Protein AF-A0A838D3N3-F1 (afdb_monomer_lite)

Radius of gyration: 16.42 Å; chains: 1; bounding box: 46×46×41 Å

Sequence (124 aa):
MFPYLITKQRYLENGLLNGVENVTNNQTYINTHISDGLLL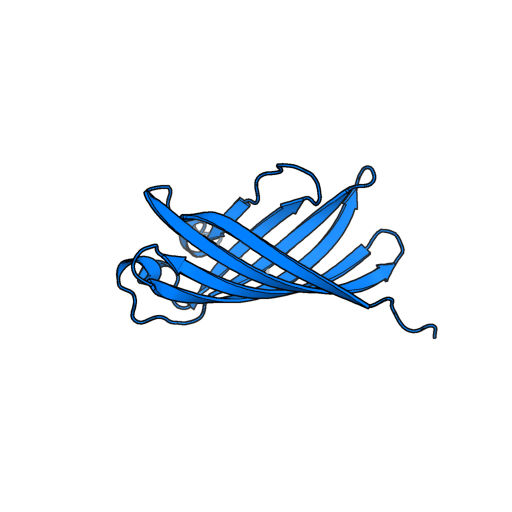GRGNGIIETMDGQNITWVSSDLGRLIDNKWVFYGVTLFNNTHSDSLSVLNNSIALSKSASGPILPDYMWLLELFIEETIFGALK

pLDDT: mean 85.52, std 15.98, range [39.84, 98.38]

Structure (mmCIF, N/CA/C/O backbone):
data_AF-A0A838D3N3-F1
#
_entry.id   AF-A0A838D3N3-F1
#
loop_
_atom_site.group_PDB
_atom_site.id
_atom_site.type_symbol
_atom_site.label_atom_id
_atom_site.label_alt_id
_atom_site.label_comp_id
_atom_site.label_asym_id
_atom_site.label_entity_id
_atom_site.label_seq_id
_atom_site.pdbx_PDB_ins_code
_atom_site.Cartn_x
_atom_site.Cartn_y
_atom_site.Cartn_z
_atom_site.occupancy
_atom_site.B_iso_or_equiv
_atom_site.auth_seq_id
_atom_site.auth_comp_id
_atom_site.auth_asym_id
_atom_site.auth_atom_id
_atom_site.pdbx_PDB_model_num
ATOM 1 N N . MET A 1 1 ? 28.631 3.700 -12.886 1.00 52.91 1 MET A N 1
ATOM 2 C CA . MET A 1 1 ? 27.274 3.409 -12.380 1.00 52.91 1 MET A CA 1
ATOM 3 C C . MET A 1 1 ? 26.478 4.696 -12.495 1.00 52.91 1 MET A C 1
ATOM 5 O O . MET A 1 1 ? 26.859 5.665 -11.852 1.00 52.91 1 MET A O 1
ATOM 9 N N . PHE A 1 2 ? 25.485 4.761 -13.384 1.00 63.44 2 PHE A N 1
ATOM 10 C CA . PHE A 1 2 ? 24.579 5.913 -13.432 1.00 63.44 2 PHE A CA 1
ATOM 11 C C . PHE A 1 2 ? 23.619 5.824 -12.238 1.00 63.44 2 PHE A C 1
ATOM 13 O O . PHE A 1 2 ? 23.225 4.709 -11.887 1.00 63.44 2 PHE A O 1
ATOM 20 N N . PRO A 1 3 ? 23.282 6.941 -11.571 1.00 78.69 3 PRO A N 1
ATOM 21 C CA . PRO A 1 3 ? 22.307 6.907 -10.492 1.00 78.69 3 PRO A CA 1
ATOM 22 C C . PRO A 1 3 ? 20.951 6.473 -11.056 1.00 78.69 3 PRO A C 1
ATOM 24 O O . PRO A 1 3 ? 20.545 6.933 -12.123 1.00 78.69 3 PRO A O 1
ATOM 27 N N . TYR A 1 4 ? 20.262 5.579 -10.347 1.00 85.12 4 TYR A N 1
ATOM 28 C CA . TYR A 1 4 ? 18.890 5.216 -10.688 1.00 85.12 4 TYR A CA 1
ATOM 29 C C . TYR A 1 4 ? 18.003 6.467 -10.674 1.00 85.12 4 TYR A C 1
ATOM 31 O O . TYR A 1 4 ? 18.150 7.326 -9.800 1.00 85.12 4 TYR A O 1
ATOM 39 N N . LEU A 1 5 ? 17.069 6.567 -11.623 1.00 93.00 5 LEU A N 1
ATOM 40 C CA . LEU A 1 5 ? 16.038 7.600 -11.581 1.00 93.00 5 LEU A CA 1
ATOM 41 C C . LEU A 1 5 ? 15.125 7.323 -10.381 1.00 93.00 5 LEU A C 1
ATOM 43 O O . LEU A 1 5 ? 14.590 6.223 -10.243 1.00 93.00 5 LEU A O 1
ATOM 47 N N . ILE A 1 6 ? 14.939 8.331 -9.531 1.00 95.25 6 ILE A N 1
ATOM 48 C CA . ILE A 1 6 ? 14.037 8.273 -8.380 1.00 95.25 6 ILE A CA 1
ATOM 49 C C . ILE A 1 6 ? 12.903 9.265 -8.606 1.00 95.25 6 ILE A C 1
ATOM 51 O O . ILE A 1 6 ? 13.148 10.440 -8.882 1.00 95.25 6 ILE A O 1
ATOM 55 N N . THR A 1 7 ? 11.663 8.805 -8.466 1.00 95.38 7 THR A N 1
ATOM 56 C CA . THR A 1 7 ? 10.469 9.652 -8.556 1.00 95.38 7 THR A CA 1
ATOM 57 C C . THR A 1 7 ? 9.673 9.603 -7.258 1.00 95.38 7 THR A C 1
ATOM 59 O O . THR A 1 7 ? 9.705 8.614 -6.525 1.00 95.38 7 THR A O 1
ATOM 62 N N . LYS A 1 8 ? 8.969 10.698 -6.952 1.00 96.31 8 LYS A N 1
ATOM 63 C CA . LYS A 1 8 ? 8.062 10.799 -5.806 1.00 96.31 8 LYS A CA 1
ATOM 64 C C . LYS A 1 8 ? 6.662 11.117 -6.303 1.00 96.31 8 LYS A C 1
ATOM 66 O O . LYS A 1 8 ? 6.485 12.075 -7.051 1.00 96.31 8 LYS A O 1
ATOM 71 N N . GLN A 1 9 ? 5.682 10.344 -5.858 1.00 93.50 9 GLN A N 1
ATOM 72 C CA . GLN A 1 9 ? 4.281 10.499 -6.235 1.00 93.50 9 GLN A CA 1
ATOM 73 C C . GLN A 1 9 ? 3.411 10.598 -4.987 1.00 93.50 9 GLN A C 1
ATOM 75 O O . GLN A 1 9 ? 3.751 10.048 -3.939 1.00 93.50 9 GLN A O 1
ATOM 80 N N . ARG A 1 10 ? 2.311 11.341 -5.095 1.00 94.38 10 ARG A N 1
ATOM 81 C CA . ARG A 1 10 ? 1.323 11.517 -4.031 1.00 94.38 10 ARG A CA 1
ATOM 82 C C . ARG A 1 10 ? -0.060 11.299 -4.610 1.00 94.38 10 ARG A C 1
ATOM 84 O O . ARG A 1 10 ? -0.345 11.840 -5.677 1.00 94.38 10 ARG A O 1
ATOM 91 N N . TYR A 1 11 ? -0.889 10.565 -3.886 1.00 90.00 11 TYR A N 1
ATOM 92 C CA . TYR A 1 11 ? -2.263 10.288 -4.277 1.00 90.00 11 TYR A CA 1
ATOM 93 C C . TYR A 1 11 ? -3.195 10.513 -3.091 1.00 90.00 11 TYR A C 1
ATOM 95 O O . TYR A 1 11 ? -2.804 10.335 -1.936 1.00 90.00 11 TYR A O 1
ATOM 103 N N . LEU A 1 12 ? -4.416 10.927 -3.407 1.00 90.94 12 LEU A N 1
ATOM 104 C CA . LEU A 1 12 ? -5.533 10.980 -2.481 1.00 90.94 12 LEU A CA 1
ATOM 105 C C . LEU A 1 12 ? -6.676 10.209 -3.130 1.00 90.94 12 LEU A C 1
ATOM 107 O O . LEU A 1 12 ? -7.142 10.583 -4.207 1.00 90.94 12 LEU A O 1
ATOM 111 N N . GLU A 1 13 ? -7.091 9.135 -2.480 1.00 88.19 13 GLU A N 1
ATOM 112 C CA . GLU A 1 13 ? -8.096 8.209 -2.987 1.00 88.19 13 GLU A CA 1
ATOM 113 C C . GLU A 1 13 ? -9.273 8.121 -2.026 1.00 88.19 13 GLU A C 1
ATOM 115 O O . GLU A 1 13 ? -9.118 8.298 -0.820 1.00 88.19 13 GLU A O 1
ATOM 120 N N . ASN A 1 14 ? -10.448 7.827 -2.576 1.00 88.12 14 ASN A N 1
ATOM 121 C CA . ASN A 1 14 ? -11.619 7.434 -1.803 1.00 88.12 14 ASN A CA 1
ATOM 122 C C . ASN A 1 14 ? -11.856 5.944 -2.043 1.00 88.12 14 ASN A C 1
ATOM 124 O O . ASN A 1 14 ? -11.742 5.481 -3.179 1.00 88.12 14 ASN A O 1
ATOM 128 N N . GLY A 1 15 ? -12.209 5.211 -0.995 1.00 84.31 15 GLY A N 1
ATOM 129 C CA . GLY A 1 15 ? -12.423 3.774 -1.063 1.00 84.31 15 GLY A CA 1
ATOM 130 C C . GLY A 1 15 ? -13.481 3.289 -0.084 1.00 84.31 15 GLY A C 1
ATOM 131 O O . GLY A 1 15 ? -14.013 4.047 0.727 1.00 84.31 15 GLY A O 1
ATOM 132 N N . LEU A 1 16 ? -13.771 1.995 -0.182 1.00 84.06 16 LEU A N 1
ATOM 133 C CA . LEU A 1 16 ? -14.648 1.273 0.730 1.00 84.06 16 LEU A CA 1
ATOM 134 C C . LEU A 1 16 ? -13.837 0.193 1.441 1.00 84.06 16 LEU A C 1
ATOM 136 O O . LEU A 1 16 ? -13.353 -0.737 0.792 1.00 84.06 16 LEU A O 1
ATOM 140 N N . LEU A 1 17 ? -13.718 0.284 2.764 1.00 80.81 17 LEU A N 1
ATOM 141 C CA . LEU A 1 17 ? -13.142 -0.775 3.583 1.00 80.81 17 LEU A CA 1
ATOM 142 C C . LEU A 1 17 ? -14.217 -1.825 3.892 1.00 80.81 17 LEU A C 1
ATOM 144 O O . LEU A 1 17 ? -15.335 -1.494 4.299 1.00 80.81 17 LEU A O 1
ATOM 148 N N . ASN A 1 18 ? -13.897 -3.098 3.633 1.00 71.62 18 ASN A N 1
ATOM 149 C CA . ASN A 1 18 ? -14.808 -4.245 3.767 1.00 71.62 18 ASN A CA 1
ATOM 150 C C . ASN A 1 18 ? -16.174 -4.064 3.070 1.00 71.62 18 ASN A C 1
ATOM 152 O O . ASN A 1 18 ? -17.157 -4.697 3.443 1.00 71.62 18 ASN A O 1
ATOM 156 N N . GLY A 1 19 ? -16.248 -3.196 2.055 1.00 67.00 19 GLY A N 1
ATOM 157 C CA . GLY A 1 19 ? -17.477 -2.904 1.312 1.00 67.00 19 GLY A CA 1
ATOM 158 C C . GLY A 1 19 ? -18.522 -2.073 2.066 1.00 67.00 19 GLY A C 1
ATOM 159 O O . GLY A 1 19 ? -19.618 -1.896 1.540 1.00 67.00 19 GLY A O 1
ATOM 160 N N . VAL A 1 20 ? -18.213 -1.569 3.267 1.00 63.75 20 VAL A N 1
ATOM 161 C CA . VAL A 1 20 ? -19.200 -0.895 4.133 1.00 63.75 20 VAL A CA 1
ATOM 162 C C . VAL A 1 20 ? -18.730 0.481 4.597 1.00 63.75 20 VAL A C 1
ATOM 164 O O . VAL A 1 20 ? -19.537 1.406 4.669 1.00 63.75 20 VAL A O 1
ATOM 167 N N . GLU A 1 21 ? -17.444 0.649 4.895 1.00 78.81 21 GLU A N 1
ATOM 168 C CA . GLU A 1 21 ? -16.936 1.881 5.499 1.00 78.81 21 GLU A CA 1
ATOM 169 C C . GLU A 1 21 ? -16.259 2.777 4.460 1.00 78.81 21 GLU A C 1
ATOM 171 O O . GLU A 1 21 ? -15.290 2.378 3.816 1.00 78.81 21 GLU A O 1
ATOM 176 N N . ASN A 1 22 ? -16.769 4.001 4.294 1.00 88.81 22 ASN A N 1
ATOM 177 C CA . ASN A 1 22 ? -16.137 5.003 3.441 1.00 88.81 22 ASN A CA 1
ATOM 178 C C . ASN A 1 22 ? -14.854 5.506 4.093 1.00 88.81 22 ASN A C 1
ATOM 180 O O . ASN A 1 22 ? -14.882 6.044 5.203 1.00 88.81 22 ASN A O 1
ATOM 184 N N . VAL A 1 23 ? -13.759 5.401 3.352 1.00 91.69 23 VAL A N 1
ATOM 185 C CA . VAL A 1 23 ? -12.451 5.869 3.790 1.00 91.69 23 VAL A CA 1
ATOM 186 C C . VAL A 1 23 ? -11.792 6.724 2.721 1.00 91.69 23 VAL A C 1
ATOM 188 O O . VAL A 1 23 ? -12.018 6.553 1.521 1.00 91.69 23 VAL A O 1
ATOM 191 N N . THR A 1 24 ? -10.941 7.634 3.167 1.00 94.12 24 THR A N 1
ATOM 192 C CA . THR A 1 24 ? -9.956 8.310 2.329 1.00 94.12 24 THR A CA 1
ATOM 193 C C . THR A 1 24 ? -8.590 7.686 2.570 1.00 94.12 24 THR A C 1
ATOM 195 O O . THR A 1 24 ? -8.297 7.250 3.679 1.00 94.12 24 THR A O 1
ATOM 198 N N . ASN A 1 25 ? -7.752 7.617 1.542 1.00 93.25 25 ASN A N 1
ATOM 199 C CA . ASN A 1 25 ? -6.381 7.134 1.653 1.00 93.25 25 ASN A CA 1
ATOM 200 C C . ASN A 1 25 ? -5.429 8.184 1.078 1.00 93.25 25 ASN A C 1
ATOM 202 O O . ASN A 1 25 ? -5.445 8.468 -0.122 1.00 93.25 25 ASN A O 1
ATOM 206 N N . ASN A 1 26 ? -4.615 8.780 1.946 1.00 95.56 26 ASN A N 1
ATOM 207 C CA . ASN A 1 26 ? -3.601 9.758 1.575 1.00 95.56 26 ASN A CA 1
ATOM 208 C C . ASN A 1 26 ? -2.230 9.090 1.581 1.00 95.56 26 ASN A C 1
ATOM 210 O O . ASN A 1 26 ? -1.748 8.643 2.625 1.00 95.56 26 ASN A O 1
ATOM 214 N N . GLN A 1 27 ? -1.596 9.038 0.414 1.00 94.69 27 GLN A N 1
ATOM 215 C CA . GLN A 1 27 ? -0.463 8.156 0.188 1.00 94.69 27 GLN A CA 1
ATOM 216 C C . GLN A 1 27 ? 0.678 8.816 -0.574 1.00 94.69 27 GLN A C 1
ATOM 218 O O . GLN A 1 27 ? 0.493 9.694 -1.418 1.00 94.69 27 GLN A O 1
ATOM 223 N N . THR A 1 28 ? 1.897 8.391 -0.253 1.00 96.81 28 THR A N 1
ATOM 224 C CA . THR A 1 28 ? 3.135 8.827 -0.898 1.00 96.81 28 THR A CA 1
ATOM 225 C C . THR A 1 28 ? 3.956 7.613 -1.301 1.00 96.81 28 THR A C 1
ATOM 227 O O . THR A 1 28 ? 4.216 6.749 -0.471 1.00 96.81 28 THR A O 1
ATOM 230 N N . TYR A 1 29 ? 4.430 7.599 -2.547 1.00 95.31 29 TYR A N 1
ATOM 231 C CA . TYR A 1 29 ? 5.330 6.573 -3.068 1.00 95.31 29 TYR A CA 1
ATOM 232 C C . TYR A 1 29 ? 6.661 7.178 -3.501 1.00 95.31 29 TYR A C 1
ATOM 234 O O . TYR A 1 29 ? 6.706 8.249 -4.115 1.00 95.31 29 TYR A O 1
ATOM 242 N N . ILE A 1 30 ? 7.744 6.469 -3.193 1.00 97.12 30 ILE A N 1
ATOM 243 C CA . ILE A 1 30 ? 9.084 6.705 -3.727 1.00 97.12 30 ILE A CA 1
ATOM 244 C C . ILE A 1 30 ? 9.425 5.528 -4.635 1.00 97.12 30 ILE A C 1
ATOM 246 O O . ILE A 1 30 ? 9.562 4.401 -4.162 1.00 97.12 30 ILE A O 1
ATOM 250 N N . ASN A 1 31 ? 9.591 5.798 -5.927 1.00 96.06 31 ASN A N 1
ATOM 251 C CA . ASN A 1 31 ? 9.889 4.777 -6.924 1.00 96.06 31 ASN A CA 1
ATOM 252 C C . ASN A 1 31 ? 11.339 4.894 -7.379 1.00 96.06 31 ASN A C 1
ATOM 254 O O . ASN A 1 31 ? 11.774 5.960 -7.810 1.00 96.06 31 ASN A O 1
ATOM 258 N N . THR A 1 32 ? 12.073 3.788 -7.325 1.00 96.62 32 THR A N 1
ATOM 259 C CA . THR A 1 32 ? 13.420 3.662 -7.890 1.00 96.62 32 THR A CA 1
ATOM 260 C C . THR A 1 32 ? 13.338 2.882 -9.194 1.00 96.62 32 THR A C 1
ATOM 262 O O . THR A 1 32 ? 13.023 1.692 -9.185 1.00 96.62 32 THR A O 1
ATOM 265 N N . HIS A 1 33 ? 13.613 3.539 -10.318 1.00 95.12 33 HIS A N 1
ATOM 266 C CA . HIS A 1 33 ? 13.605 2.922 -11.643 1.00 95.12 33 HIS A CA 1
ATOM 267 C C . HIS A 1 33 ? 14.901 2.135 -11.841 1.00 95.12 33 HIS A C 1
ATOM 269 O O . HIS A 1 33 ? 15.971 2.722 -12.009 1.00 95.12 33 HIS A O 1
ATOM 275 N N . ILE A 1 34 ? 14.800 0.807 -11.797 1.00 94.12 34 ILE A N 1
ATOM 276 C CA . ILE A 1 34 ? 15.950 -0.099 -11.920 1.00 94.12 34 ILE A CA 1
ATOM 277 C C . ILE A 1 34 ? 16.203 -0.532 -13.372 1.00 94.12 34 ILE A C 1
ATOM 279 O O . ILE A 1 34 ? 17.313 -0.941 -13.697 1.00 94.12 34 ILE A O 1
ATOM 283 N N . SER A 1 35 ? 15.201 -0.407 -14.250 1.00 92.81 35 SER A N 1
ATOM 284 C CA . SER A 1 35 ? 15.325 -0.479 -15.716 1.00 92.81 35 SER A CA 1
ATOM 285 C C . SER A 1 35 ? 14.113 0.188 -16.388 1.00 92.81 35 SER A C 1
ATOM 287 O O . SER A 1 35 ? 13.162 0.559 -15.699 1.00 92.81 35 SER A O 1
ATOM 289 N N . ASP A 1 36 ? 14.101 0.286 -17.720 1.00 88.88 36 ASP A N 1
ATOM 290 C CA . ASP A 1 36 ? 13.017 0.925 -18.490 1.00 88.88 36 ASP A CA 1
ATOM 291 C C . ASP A 1 36 ? 11.623 0.340 -18.200 1.00 88.88 36 ASP A C 1
ATOM 293 O O . ASP A 1 36 ? 10.626 1.059 -18.225 1.00 88.88 36 ASP A O 1
ATOM 297 N N . GLY A 1 37 ? 11.549 -0.956 -17.885 1.00 94.25 37 GLY A N 1
ATOM 298 C CA . GLY A 1 37 ? 10.293 -1.662 -17.624 1.00 94.25 37 GLY A CA 1
ATOM 299 C C . GLY A 1 37 ? 10.093 -2.109 -16.179 1.00 94.25 37 GLY A C 1
ATOM 300 O O . GLY A 1 37 ? 9.161 -2.869 -15.912 1.00 94.25 37 GLY A O 1
ATOM 301 N N . LEU A 1 38 ? 10.971 -1.704 -15.256 1.00 96.12 38 LEU A N 1
ATOM 302 C CA . LEU A 1 38 ? 10.976 -2.223 -13.890 1.00 96.12 38 LEU A CA 1
ATOM 303 C C . LEU A 1 38 ? 11.345 -1.141 -12.877 1.00 96.12 38 LEU A C 1
ATOM 305 O O . LEU A 1 38 ? 12.385 -0.488 -13.000 1.00 96.12 38 LEU A O 1
ATOM 309 N N . LEU A 1 39 ? 10.536 -1.008 -11.831 1.00 95.81 3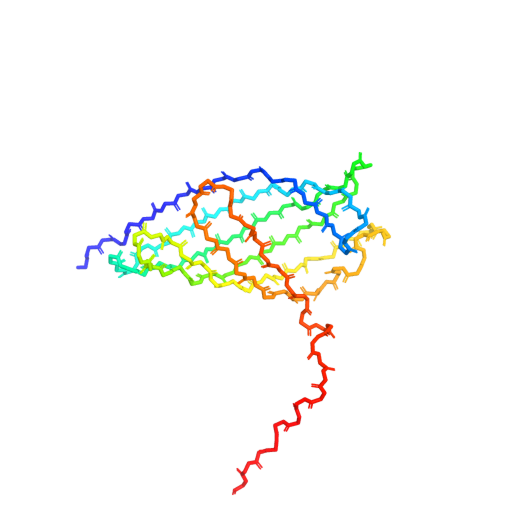9 LEU A N 1
ATOM 310 C CA . LEU A 1 39 ? 10.815 -0.114 -10.712 1.00 95.81 39 LEU A CA 1
ATOM 311 C C . LEU A 1 39 ? 10.457 -0.765 -9.372 1.00 95.81 39 LEU A C 1
ATOM 313 O O . LEU A 1 39 ? 9.601 -1.646 -9.304 1.00 95.81 39 LEU A O 1
ATOM 317 N N . LEU A 1 40 ? 11.123 -0.317 -8.309 1.00 97.06 40 LEU A N 1
ATOM 318 C CA . LEU A 1 40 ? 10.813 -0.677 -6.926 1.00 97.06 40 LEU A CA 1
ATOM 319 C C . LEU A 1 40 ? 10.144 0.508 -6.232 1.00 97.06 40 LEU A C 1
ATOM 321 O O . LEU A 1 40 ? 10.733 1.589 -6.171 1.00 97.06 40 LEU A O 1
ATOM 325 N N . GLY A 1 41 ? 8.935 0.301 -5.723 1.00 96.12 41 GLY A N 1
ATOM 326 C CA . GLY A 1 41 ? 8.163 1.278 -4.967 1.00 96.12 41 GLY A CA 1
ATOM 327 C C . GLY A 1 41 ? 8.316 1.068 -3.464 1.00 96.12 41 GLY A C 1
ATOM 328 O O . GLY A 1 41 ? 8.338 -0.061 -2.972 1.00 96.12 41 GLY A O 1
ATOM 329 N N . ARG A 1 42 ? 8.436 2.165 -2.721 1.00 97.88 42 ARG A N 1
ATOM 330 C CA . ARG A 1 42 ? 8.225 2.200 -1.271 1.00 97.88 42 ARG A CA 1
ATOM 331 C C . ARG A 1 42 ? 7.105 3.185 -0.998 1.00 97.88 42 ARG A C 1
ATOM 333 O O . ARG A 1 42 ? 7.255 4.367 -1.315 1.00 97.88 42 ARG A O 1
ATOM 340 N N . GLY A 1 43 ? 6.006 2.689 -0.451 1.00 96.81 43 GLY A N 1
ATOM 341 C CA . GLY A 1 43 ? 4.832 3.485 -0.137 1.00 96.81 43 GLY A CA 1
ATOM 342 C C . GLY A 1 43 ? 4.657 3.678 1.357 1.00 96.81 43 GLY A C 1
ATOM 343 O O . GLY A 1 43 ? 5.093 2.867 2.175 1.00 96.81 43 GLY A O 1
ATOM 344 N N . ASN A 1 44 ? 3.992 4.763 1.713 1.00 97.94 44 ASN A N 1
ATOM 345 C CA . ASN A 1 44 ? 3.391 4.931 3.021 1.00 97.94 44 ASN A CA 1
ATOM 346 C C . ASN A 1 44 ? 2.126 5.772 2.888 1.00 97.94 44 ASN A C 1
ATOM 348 O O . ASN A 1 44 ? 2.029 6.632 2.006 1.00 97.94 44 ASN A O 1
ATOM 352 N N . GLY A 1 45 ? 1.198 5.589 3.815 1.00 96.94 45 GLY A N 1
ATOM 353 C CA . GLY A 1 45 ? -0.029 6.363 3.808 1.00 96.94 45 GLY A CA 1
ATOM 354 C C . GLY A 1 45 ? -0.805 6.300 5.106 1.00 96.94 45 GLY A C 1
ATOM 355 O O . GLY A 1 45 ? -0.393 5.666 6.082 1.00 96.94 45 GLY A O 1
ATOM 356 N N . ILE A 1 46 ? -1.914 7.027 5.088 1.00 96.88 46 ILE A N 1
ATOM 357 C CA . ILE A 1 46 ? -2.913 7.089 6.146 1.00 96.88 46 ILE A CA 1
ATOM 358 C C . I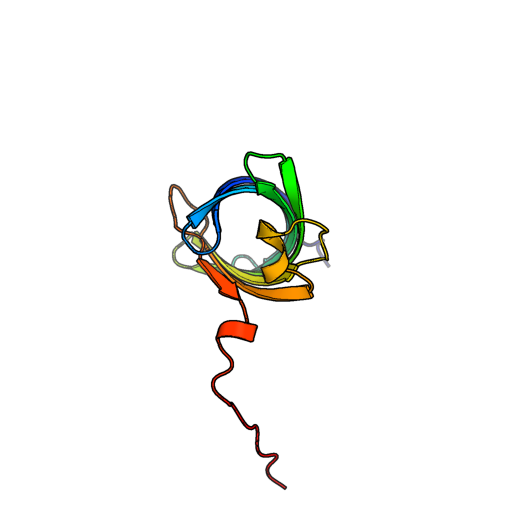LE A 1 46 ? -4.263 6.823 5.499 1.00 96.88 46 ILE A C 1
ATOM 360 O O . ILE A 1 46 ? -4.646 7.531 4.567 1.00 96.88 46 ILE A O 1
ATOM 364 N N . ILE A 1 47 ? -4.966 5.821 6.017 1.00 95.19 47 ILE A N 1
ATOM 365 C CA . ILE A 1 47 ? -6.388 5.619 5.760 1.00 95.19 47 ILE A CA 1
ATOM 366 C C . ILE A 1 47 ? -7.153 6.325 6.874 1.00 95.19 47 ILE A C 1
ATOM 368 O O . ILE A 1 47 ? -6.837 6.114 8.043 1.00 95.19 47 ILE A O 1
ATOM 372 N N . GLU A 1 48 ? -8.133 7.147 6.514 1.00 95.50 48 GLU A N 1
ATOM 373 C CA . GLU A 1 48 ? -8.954 7.927 7.438 1.00 95.50 48 GLU A CA 1
ATOM 374 C C . GLU A 1 48 ? -10.440 7.770 7.099 1.00 95.50 48 GLU A C 1
ATOM 376 O O . GLU A 1 48 ? -10.852 7.888 5.943 1.00 95.50 48 GLU A O 1
ATOM 381 N N . THR A 1 49 ? -11.241 7.485 8.114 1.00 92.62 49 THR A N 1
ATOM 382 C CA . THR A 1 49 ? -12.701 7.374 8.060 1.00 92.62 49 THR A CA 1
ATOM 383 C C . THR A 1 49 ? -13.341 8.765 8.104 1.00 92.62 49 THR A C 1
ATOM 385 O O . THR A 1 49 ? -12.716 9.756 8.483 1.00 92.62 49 THR A O 1
ATOM 388 N N . MET A 1 50 ? -14.628 8.873 7.765 1.00 90.00 50 MET A N 1
ATOM 389 C CA . MET A 1 50 ? -15.332 10.168 7.806 1.00 90.00 50 MET A CA 1
ATOM 390 C C . MET A 1 50 ? -15.418 10.797 9.210 1.00 90.00 50 MET A C 1
ATOM 392 O O . MET A 1 50 ? -15.629 12.003 9.316 1.00 90.00 50 MET A O 1
ATOM 396 N N . ASP A 1 51 ? -15.290 10.000 10.274 1.00 90.56 51 ASP A N 1
ATOM 397 C CA . ASP A 1 51 ? -15.305 10.464 11.666 1.00 90.56 51 ASP A CA 1
ATOM 398 C C . ASP A 1 51 ? -13.899 10.745 12.234 1.00 90.56 51 ASP A C 1
ATOM 400 O O . ASP A 1 51 ? -13.766 11.070 13.415 1.00 90.56 51 ASP A O 1
ATOM 404 N N . GLY A 1 52 ? -12.856 10.683 11.395 1.00 91.94 52 GLY A N 1
ATOM 405 C CA . GLY A 1 52 ? -11.481 11.062 11.739 1.00 91.94 52 GLY A CA 1
ATOM 406 C C . GLY A 1 52 ? -10.655 9.957 12.402 1.00 91.94 52 GLY A C 1
ATOM 407 O O . GLY A 1 52 ? -9.508 10.190 12.800 1.00 91.94 52 GLY A O 1
ATOM 408 N N . GLN A 1 53 ? -11.203 8.747 12.529 1.00 94.25 53 GLN A N 1
ATOM 409 C CA . GLN A 1 53 ? -10.422 7.571 12.893 1.00 94.25 53 GLN A CA 1
ATOM 410 C C . GLN A 1 53 ? -9.454 7.218 11.761 1.00 94.25 53 GLN A C 1
ATOM 412 O O . GLN A 1 53 ? -9.755 7.398 10.584 1.00 94.25 53 GLN A O 1
ATOM 417 N N . ASN A 1 54 ? -8.261 6.732 12.102 1.00 96.06 54 ASN A N 1
ATOM 418 C CA . ASN A 1 54 ? -7.246 6.472 11.088 1.00 96.06 54 ASN A CA 1
ATOM 419 C C . ASN A 1 54 ? -6.326 5.299 11.412 1.00 96.06 54 ASN A C 1
ATOM 421 O O . ASN A 1 54 ? -6.225 4.847 12.553 1.00 96.06 54 ASN A O 1
ATOM 425 N N . ILE A 1 55 ? -5.639 4.823 10.379 1.00 96.50 55 ILE A N 1
ATOM 426 C CA . ILE A 1 55 ? -4.564 3.843 10.472 1.00 96.50 55 ILE A CA 1
ATOM 427 C C . ILE A 1 55 ? -3.466 4.180 9.467 1.00 96.50 55 ILE A C 1
ATOM 429 O O . ILE A 1 55 ? -3.728 4.593 8.336 1.00 96.50 55 ILE A O 1
ATOM 433 N N . THR A 1 56 ? -2.215 4.009 9.888 1.00 98.06 56 THR A N 1
ATOM 434 C CA . THR A 1 56 ? -1.045 4.199 9.023 1.00 98.06 56 THR A CA 1
ATOM 435 C C . THR A 1 56 ? -0.591 2.874 8.433 1.00 98.06 56 THR A C 1
ATOM 437 O O . THR A 1 56 ? -0.769 1.814 9.035 1.00 98.06 56 THR A O 1
ATOM 440 N N . TRP A 1 57 ? 0.046 2.938 7.272 1.00 97.69 57 TRP A N 1
ATOM 441 C CA . TRP A 1 57 ? 0.596 1.764 6.610 1.00 97.69 57 TRP A CA 1
ATOM 442 C C . TRP A 1 57 ? 1.884 2.089 5.861 1.00 97.69 57 TRP A C 1
ATOM 444 O O . TRP A 1 57 ? 2.168 3.244 5.527 1.00 97.69 57 TRP A O 1
ATOM 454 N N . VAL A 1 58 ? 2.662 1.043 5.594 1.00 98.38 58 VAL A N 1
ATOM 455 C CA . VAL A 1 58 ? 3.851 1.075 4.736 1.00 98.38 58 VAL A CA 1
ATOM 456 C C . VAL A 1 58 ? 3.769 -0.045 3.708 1.00 98.38 58 VAL A C 1
ATOM 458 O O . VAL A 1 58 ? 3.270 -1.124 4.016 1.00 98.38 58 VAL A O 1
ATOM 461 N N . SER A 1 59 ? 4.265 0.191 2.497 1.00 97.56 59 SER A N 1
ATOM 462 C CA . SER A 1 59 ? 4.260 -0.796 1.418 1.00 97.56 59 SER A CA 1
ATOM 463 C C . SER A 1 59 ? 5.621 -0.958 0.755 1.00 97.56 59 SER A C 1
ATOM 465 O O . SER A 1 59 ? 6.521 -0.113 0.848 1.00 97.56 59 SER A O 1
ATOM 467 N N . SER A 1 60 ? 5.786 -2.093 0.088 1.00 97.94 60 SER A N 1
ATOM 468 C CA . SER A 1 60 ? 6.894 -2.359 -0.824 1.00 97.94 60 SER A CA 1
ATOM 469 C C . SER A 1 60 ? 6.359 -3.004 -2.085 1.00 97.94 60 SER A C 1
ATOM 471 O O . SER A 1 60 ? 5.716 -4.050 -2.011 1.00 97.94 60 SER A O 1
ATOM 473 N N . ASP A 1 61 ? 6.666 -2.397 -3.226 1.00 96.19 61 ASP A N 1
ATOM 474 C CA . ASP A 1 61 ? 5.982 -2.699 -4.476 1.00 96.19 61 ASP A CA 1
ATOM 475 C C . ASP A 1 61 ? 6.975 -2.993 -5.599 1.00 96.19 61 ASP A C 1
ATOM 477 O O . ASP A 1 61 ? 8.028 -2.360 -5.720 1.00 96.19 61 ASP A O 1
ATOM 481 N N . LEU A 1 62 ? 6.620 -3.941 -6.462 1.00 97.50 62 LEU A N 1
ATOM 482 C CA . LEU A 1 62 ? 7.287 -4.175 -7.735 1.00 97.50 62 LEU A CA 1
ATOM 483 C C . LEU A 1 62 ? 6.423 -3.602 -8.858 1.00 97.50 62 LEU A C 1
ATOM 485 O O . LEU A 1 62 ? 5.359 -4.139 -9.162 1.00 97.50 62 LEU A O 1
ATOM 489 N N . GLY A 1 63 ? 6.896 -2.533 -9.493 1.00 96.50 63 GLY A N 1
ATOM 490 C CA . GLY A 1 63 ? 6.266 -1.951 -10.673 1.00 96.50 63 GLY A CA 1
ATOM 491 C C . GLY A 1 63 ? 6.830 -2.555 -11.954 1.00 96.50 63 GLY A C 1
ATOM 492 O O . GLY A 1 63 ? 8.046 -2.585 -12.146 1.00 96.50 63 GLY A O 1
ATOM 493 N N . ARG A 1 64 ? 5.952 -3.010 -12.847 1.00 96.56 64 ARG A N 1
ATOM 494 C CA . ARG A 1 64 ? 6.287 -3.510 -14.186 1.00 96.56 64 ARG A CA 1
ATOM 495 C C . ARG A 1 64 ? 5.577 -2.701 -15.255 1.00 96.56 64 ARG A C 1
ATOM 497 O O . ARG A 1 64 ? 4.380 -2.459 -15.137 1.00 96.56 64 ARG A O 1
ATOM 504 N N . LEU A 1 65 ? 6.292 -2.343 -16.313 1.00 94.81 65 LEU A N 1
ATOM 505 C CA . LEU A 1 65 ? 5.686 -1.737 -17.491 1.00 94.81 65 LEU A CA 1
ATOM 506 C C . LEU A 1 65 ? 5.099 -2.845 -18.379 1.00 94.81 65 LEU A C 1
ATOM 508 O O . LEU A 1 65 ? 5.837 -3.671 -18.912 1.00 94.81 65 LEU A O 1
ATOM 512 N N . ILE A 1 66 ? 3.775 -2.879 -18.512 1.00 92.25 66 ILE A N 1
ATOM 513 C CA . ILE A 1 66 ? 3.017 -3.838 -19.325 1.00 92.25 66 ILE A CA 1
ATOM 514 C C . ILE A 1 66 ? 2.109 -3.023 -20.246 1.00 92.25 66 ILE A C 1
ATOM 516 O O . ILE A 1 66 ? 1.337 -2.199 -19.763 1.00 92.25 66 ILE A O 1
ATOM 520 N N . ASP A 1 67 ? 2.230 -3.206 -21.562 1.00 90.81 67 ASP A N 1
ATOM 521 C CA . ASP A 1 67 ? 1.444 -2.477 -22.573 1.00 90.81 67 ASP A CA 1
ATOM 522 C C . ASP A 1 67 ? 1.439 -0.947 -22.359 1.00 90.81 67 ASP A C 1
ATOM 524 O O . ASP A 1 67 ? 0.397 -0.289 -22.382 1.00 90.81 67 ASP A O 1
ATOM 528 N N . ASN A 1 68 ? 2.625 -0.377 -22.106 1.00 88.62 68 ASN A N 1
ATOM 529 C CA . ASN A 1 68 ? 2.848 1.042 -21.785 1.00 88.62 68 ASN A CA 1
ATOM 530 C C . ASN A 1 68 ? 2.122 1.554 -20.524 1.00 88.62 68 ASN A C 1
ATOM 532 O O . ASN A 1 68 ? 1.932 2.761 -20.365 1.00 88.62 68 ASN A O 1
ATOM 536 N N . LYS A 1 69 ? 1.745 0.663 -19.604 1.00 90.38 69 LYS A N 1
ATOM 537 C CA . LYS A 1 69 ? 1.152 1.005 -18.306 1.00 90.38 69 LYS A CA 1
ATOM 538 C C . LYS A 1 69 ? 1.956 0.386 -17.178 1.00 90.38 69 LYS A C 1
ATOM 540 O O . LYS A 1 69 ? 2.375 -0.765 -17.265 1.00 90.38 69 LYS A O 1
ATOM 545 N N . TRP A 1 70 ? 2.164 1.135 -16.105 1.00 92.44 70 TRP A N 1
ATOM 546 C CA . TRP A 1 70 ? 2.751 0.565 -14.904 1.00 92.44 70 TRP A CA 1
ATOM 547 C C . TRP A 1 70 ? 1.704 -0.262 -14.171 1.00 92.44 70 TRP A C 1
ATOM 549 O O . TRP A 1 70 ? 0.621 0.227 -13.866 1.00 92.44 70 TRP A O 1
ATOM 559 N N . VAL A 1 71 ? 2.036 -1.515 -13.892 1.00 94.00 71 VAL A N 1
ATOM 560 C CA . VAL A 1 71 ? 1.273 -2.405 -13.022 1.00 94.00 71 VAL A CA 1
ATOM 561 C C . VAL A 1 71 ? 2.132 -2.688 -11.804 1.00 94.00 71 VAL A C 1
ATOM 563 O O . VAL A 1 71 ? 3.278 -3.120 -11.947 1.00 94.00 71 VAL A O 1
ATOM 566 N N . PHE A 1 72 ? 1.587 -2.443 -10.622 1.00 94.25 72 PHE A N 1
ATOM 567 C CA . PHE A 1 72 ? 2.285 -2.624 -9.361 1.00 94.25 72 PHE A CA 1
ATOM 568 C C . PHE A 1 72 ? 1.722 -3.825 -8.620 1.00 94.25 72 PHE A C 1
ATOM 570 O O . PHE A 1 72 ? 0.513 -4.057 -8.604 1.00 94.25 72 PHE A O 1
ATOM 577 N N . TYR A 1 73 ? 2.629 -4.578 -8.014 1.00 95.31 73 TYR A N 1
ATOM 578 C CA . TYR A 1 73 ? 2.329 -5.692 -7.128 1.00 95.31 73 TYR A CA 1
ATOM 579 C C . TYR A 1 73 ? 2.958 -5.374 -5.782 1.00 95.31 73 TYR A C 1
ATOM 581 O O . TYR A 1 73 ? 4.185 -5.265 -5.700 1.00 95.31 73 TYR A O 1
ATOM 589 N N . GLY A 1 74 ? 2.125 -5.177 -4.768 1.00 95.44 74 GLY A N 1
ATOM 590 C CA . GLY A 1 74 ? 2.539 -4.638 -3.484 1.00 95.44 74 GLY A CA 1
ATOM 591 C C . GLY A 1 74 ? 2.310 -5.578 -2.318 1.00 95.44 74 GLY A C 1
ATOM 592 O O . GLY A 1 74 ? 1.419 -6.430 -2.339 1.00 95.44 74 GLY A O 1
ATOM 593 N N . VAL A 1 75 ? 3.127 -5.391 -1.286 1.00 96.81 75 VAL A N 1
ATOM 594 C CA . VAL A 1 75 ? 2.890 -5.919 0.057 1.00 96.81 75 VAL A CA 1
ATOM 595 C C . VAL A 1 75 ? 2.791 -4.734 1.003 1.00 96.81 75 VAL A C 1
ATOM 597 O O . VAL A 1 75 ? 3.743 -3.959 1.116 1.00 96.81 75 VAL A O 1
ATOM 600 N N . THR A 1 76 ? 1.658 -4.612 1.684 1.00 96.19 76 THR A N 1
ATOM 601 C CA . THR A 1 76 ? 1.360 -3.537 2.632 1.00 96.19 76 THR A CA 1
ATOM 602 C C . THR A 1 76 ? 1.298 -4.099 4.042 1.00 96.19 76 THR A C 1
ATOM 604 O O . THR A 1 76 ? 0.644 -5.109 4.273 1.00 96.19 76 THR A O 1
ATOM 607 N N . LEU A 1 77 ? 1.961 -3.436 4.985 1.00 97.06 77 LEU A N 1
ATOM 608 C CA . LEU A 1 77 ? 1.820 -3.669 6.417 1.00 97.06 77 LEU A CA 1
ATOM 609 C C . LEU A 1 77 ? 1.033 -2.512 7.025 1.00 97.06 77 LEU A C 1
ATOM 611 O O . LEU A 1 77 ? 1.418 -1.347 6.880 1.00 97.06 77 LEU A O 1
ATOM 615 N N . PHE A 1 78 ? -0.032 -2.850 7.734 1.00 96.38 78 PHE A N 1
ATOM 616 C CA . PHE A 1 78 ? -0.807 -1.912 8.525 1.00 96.38 78 PHE A CA 1
ATOM 617 C C . PHE A 1 78 ? -0.265 -1.844 9.953 1.00 96.38 78 PHE A C 1
ATOM 619 O O . PHE A 1 78 ? 0.029 -2.864 10.577 1.00 96.38 78 PHE A O 1
ATOM 626 N N . ASN A 1 79 ? -0.123 -0.627 10.472 1.00 96.44 79 ASN A N 1
ATOM 627 C CA . ASN A 1 79 ? 0.243 -0.402 11.867 1.00 96.44 79 ASN A CA 1
ATOM 628 C C . ASN A 1 79 ? -0.962 -0.637 12.792 1.00 96.44 79 ASN A C 1
ATOM 630 O O . ASN A 1 79 ? -2.025 -1.074 12.362 1.00 96.44 79 ASN A O 1
ATOM 634 N N . ASN A 1 80 ? -0.799 -0.330 14.079 1.00 94.69 80 ASN A N 1
ATOM 635 C CA . ASN A 1 80 ? -1.896 -0.371 15.038 1.00 94.69 80 ASN A CA 1
ATOM 636 C C . ASN A 1 80 ? -2.658 0.951 15.107 1.00 94.69 80 ASN A C 1
ATOM 638 O O . ASN A 1 80 ? -2.082 2.031 14.969 1.00 94.69 80 ASN A O 1
ATOM 642 N N . THR A 1 81 ? -3.945 0.841 15.408 1.00 94.81 81 THR A N 1
ATOM 643 C CA . THR A 1 81 ? -4.845 1.947 15.710 1.00 94.81 81 THR A CA 1
ATOM 644 C C . THR A 1 81 ? -5.715 1.631 16.926 1.00 94.81 81 THR A C 1
ATOM 646 O O . THR A 1 81 ? -5.930 0.471 17.280 1.00 94.81 81 THR A O 1
ATOM 649 N N . HIS A 1 82 ? -6.215 2.688 17.567 1.00 92.69 82 HIS A N 1
ATOM 650 C CA . HIS A 1 82 ? -7.243 2.622 18.611 1.00 92.69 82 HIS A CA 1
ATOM 651 C C . HIS A 1 82 ? -8.666 2.720 18.043 1.00 92.69 82 HIS A C 1
ATOM 653 O O . HIS A 1 82 ? -9.624 2.783 18.804 1.00 92.69 82 HIS A O 1
ATOM 659 N N . SER A 1 83 ? -8.793 2.784 16.719 1.00 89.38 83 SER A N 1
ATOM 660 C CA . SER A 1 83 ? -10.071 2.794 16.027 1.00 89.38 83 SER A CA 1
ATOM 661 C C . SER A 1 83 ? -10.728 1.421 16.069 1.00 89.38 83 SER A C 1
ATOM 663 O O . SER A 1 83 ? -10.140 0.441 15.609 1.00 89.38 83 SER A O 1
ATOM 665 N N . ASP A 1 84 ? -11.962 1.360 16.565 1.00 87.12 84 ASP A N 1
ATOM 666 C CA . ASP A 1 84 ? -12.735 0.117 16.575 1.00 87.12 84 ASP A CA 1
ATOM 667 C C . ASP A 1 84 ? -13.071 -0.330 15.146 1.00 87.12 84 ASP A C 1
ATOM 669 O O . ASP A 1 84 ? -12.954 -1.516 14.830 1.00 87.12 84 ASP A O 1
ATOM 673 N N . SER A 1 85 ? -13.421 0.608 14.257 1.00 87.12 85 SER A N 1
ATOM 674 C CA . SER A 1 85 ? -13.820 0.299 12.878 1.00 87.12 85 SER A CA 1
ATOM 675 C C . SER A 1 85 ? -12.654 -0.176 12.006 1.00 87.12 85 SER A C 1
ATOM 677 O O . SER A 1 85 ? -12.805 -1.098 11.205 1.00 87.12 85 SER A O 1
ATOM 679 N N . LEU A 1 86 ? -11.455 0.358 12.242 1.00 91.00 86 LEU A N 1
ATOM 680 C CA . LEU A 1 86 ? -10.236 -0.026 11.529 1.00 91.00 86 LEU A CA 1
ATOM 681 C C . LEU A 1 86 ? -9.437 -1.129 12.238 1.00 91.00 86 LEU A C 1
ATOM 683 O O . LEU A 1 86 ? -8.415 -1.570 11.713 1.00 91.00 86 LEU A O 1
ATOM 687 N N . SER A 1 87 ? -9.879 -1.601 13.408 1.00 91.06 87 SER A N 1
ATOM 688 C CA . SER A 1 87 ? -9.150 -2.588 14.221 1.00 91.06 87 SER A CA 1
ATOM 689 C C . SER A 1 87 ? -8.864 -3.901 13.485 1.00 91.06 87 SER A C 1
ATOM 691 O O . SER A 1 87 ? -7.854 -4.547 13.759 1.00 91.06 87 SER A O 1
ATOM 693 N N . VAL A 1 88 ? -9.697 -4.256 12.500 1.00 87.94 88 VAL A N 1
ATOM 694 C CA . VAL A 1 88 ? -9.502 -5.410 11.604 1.00 87.94 88 VAL A CA 1
ATOM 695 C C . VAL A 1 88 ? -8.187 -5.348 10.819 1.00 87.94 88 VAL A C 1
ATOM 697 O O . VAL A 1 88 ? -7.686 -6.371 10.366 1.00 87.94 88 VAL A O 1
ATOM 700 N N . LEU A 1 89 ? -7.612 -4.155 10.661 1.00 91.88 89 LEU A N 1
ATOM 701 C CA . LEU A 1 89 ? -6.351 -3.945 9.962 1.00 91.88 89 LEU A CA 1
ATOM 702 C C . LEU A 1 89 ? -5.130 -4.005 10.893 1.00 91.88 89 LEU A C 1
ATOM 704 O O . LEU A 1 89 ? -4.007 -4.008 10.394 1.00 91.88 89 LEU A O 1
ATOM 708 N N . ASN A 1 90 ? -5.300 -4.061 12.216 1.00 93.69 90 ASN A N 1
ATOM 709 C CA . ASN A 1 90 ? -4.186 -3.997 13.167 1.00 93.69 90 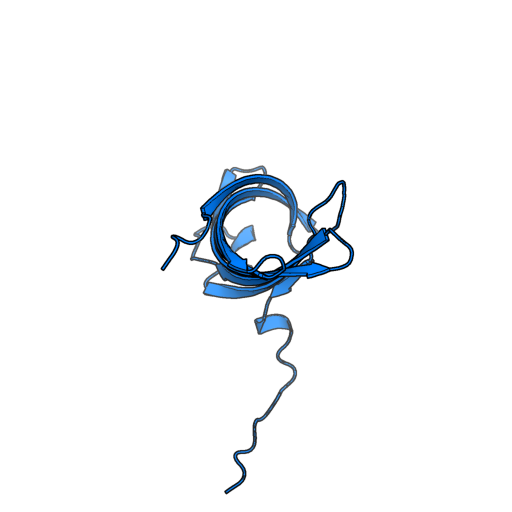ASN A CA 1
ATOM 710 C C . ASN A 1 90 ? -3.149 -5.107 12.940 1.00 93.69 90 ASN A C 1
ATOM 712 O O . ASN A 1 90 ? -3.458 -6.289 13.061 1.00 93.69 90 ASN A O 1
ATOM 716 N N . ASN A 1 91 ? -1.900 -4.713 12.661 1.00 93.75 91 ASN A N 1
ATOM 717 C CA . ASN A 1 91 ? -0.774 -5.601 12.315 1.00 93.75 91 ASN A CA 1
ATOM 718 C C . ASN A 1 91 ? -1.036 -6.533 11.121 1.00 93.75 91 ASN A C 1
ATOM 720 O O . ASN A 1 91 ? -0.297 -7.498 10.918 1.00 93.75 91 ASN A O 1
ATOM 724 N N . SER A 1 92 ? -2.070 -6.255 10.330 1.00 93.44 92 SER A N 1
ATOM 725 C CA . SER A 1 92 ? -2.412 -7.075 9.179 1.00 93.44 92 SER A CA 1
ATOM 726 C C . SER A 1 92 ? -1.471 -6.792 8.009 1.00 93.44 92 SER A C 1
ATOM 728 O O . SER A 1 92 ? -0.907 -5.701 7.857 1.00 93.44 92 SER A O 1
ATOM 730 N N . ILE A 1 93 ? -1.310 -7.800 7.156 1.00 94.94 93 ILE A N 1
ATOM 731 C CA . ILE A 1 93 ? -0.573 -7.694 5.901 1.00 94.94 93 ILE A CA 1
ATOM 732 C C . ILE A 1 93 ? -1.570 -7.808 4.760 1.00 94.94 93 ILE A C 1
ATOM 734 O O . ILE A 1 93 ? -2.419 -8.700 4.765 1.00 94.94 93 ILE A O 1
ATOM 738 N N . ALA A 1 94 ? -1.433 -6.950 3.756 1.00 92.81 94 ALA A N 1
ATOM 739 C CA . ALA A 1 94 ? -2.186 -7.055 2.523 1.00 92.81 94 ALA A CA 1
ATOM 740 C C . ALA A 1 94 ? -1.294 -7.257 1.303 1.00 92.81 94 ALA A C 1
ATOM 742 O O . ALA A 1 94 ? -0.195 -6.712 1.213 1.00 92.81 94 ALA A O 1
ATOM 743 N N . LEU A 1 95 ? -1.817 -8.004 0.335 1.00 94.12 95 LEU A N 1
ATOM 744 C CA . LEU A 1 95 ? -1.314 -8.025 -1.030 1.00 94.12 95 LEU A CA 1
ATOM 745 C C . LEU A 1 95 ? -2.125 -7.042 -1.863 1.00 94.12 95 LEU A C 1
ATOM 747 O O . LEU A 1 95 ? -3.352 -7.015 -1.757 1.00 94.12 95 LEU A O 1
ATOM 751 N N . SER A 1 96 ? -1.458 -6.258 -2.702 1.00 91.25 96 SER A N 1
ATOM 752 C CA . SER A 1 96 ? -2.120 -5.295 -3.574 1.00 91.25 96 SER A CA 1
ATOM 753 C C . SER A 1 96 ? -1.732 -5.473 -5.035 1.00 91.25 96 SER A C 1
ATOM 755 O O . SER A 1 96 ? -0.626 -5.904 -5.378 1.00 91.25 96 SER A O 1
ATOM 757 N N . LYS A 1 97 ? -2.675 -5.130 -5.911 1.00 92.19 97 LYS A N 1
ATOM 758 C CA . LYS A 1 97 ? -2.433 -4.953 -7.338 1.00 92.19 97 LYS A CA 1
ATOM 759 C C . LYS A 1 97 ? -3.079 -3.650 -7.783 1.00 92.19 97 LYS A C 1
ATOM 761 O O . LYS A 1 97 ? -4.297 -3.512 -7.681 1.00 92.19 97 LYS A O 1
ATOM 766 N N . SER A 1 98 ? -2.268 -2.749 -8.321 1.00 89.25 98 SER A N 1
ATOM 767 C CA . SER A 1 98 ? -2.711 -1.467 -8.870 1.00 89.25 98 SER A CA 1
ATOM 768 C C . SER A 1 98 ? -2.166 -1.258 -10.276 1.00 89.25 98 SER A C 1
ATOM 770 O O . SER A 1 98 ? -1.197 -1.898 -10.700 1.00 89.25 98 SER A O 1
ATOM 772 N N . ALA A 1 99 ? -2.809 -0.380 -11.039 1.00 87.44 99 ALA A N 1
ATOM 773 C CA . ALA A 1 99 ? -2.363 -0.030 -12.379 1.00 87.44 99 ALA A CA 1
ATOM 774 C C . ALA A 1 99 ? -2.426 1.482 -12.594 1.00 87.44 99 ALA A C 1
ATOM 776 O O . ALA A 1 99 ? -3.436 2.123 -12.325 1.00 87.44 99 ALA A O 1
ATOM 777 N N . SER A 1 100 ? -1.354 2.060 -13.136 1.00 81.62 100 SER A N 1
ATOM 778 C CA . SER A 1 100 ? -1.309 3.481 -13.467 1.00 81.62 100 S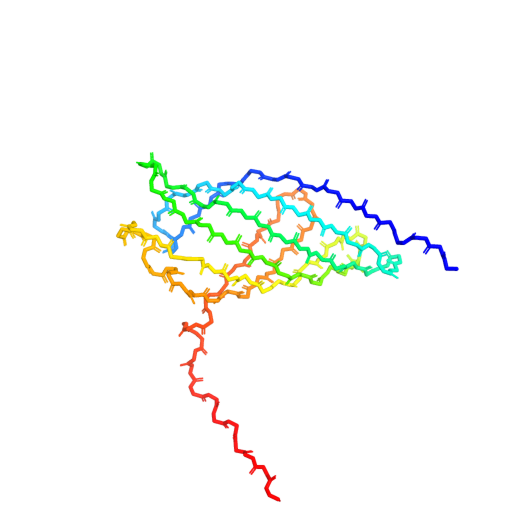ER A CA 1
ATOM 779 C C . SER A 1 100 ? -2.237 3.787 -14.643 1.00 81.62 100 SER A C 1
ATOM 781 O O . SER A 1 100 ? -2.113 3.176 -15.710 1.00 81.62 100 SER A O 1
ATOM 783 N N . GLY A 1 101 ? -3.103 4.781 -14.492 1.00 70.69 101 GLY A N 1
ATOM 784 C CA . GLY A 1 101 ? -3.966 5.262 -15.565 1.00 70.69 101 GLY A CA 1
ATOM 785 C C . GLY A 1 101 ? -5.256 5.875 -15.028 1.00 70.69 101 GLY A C 1
ATOM 786 O O . GLY A 1 101 ? -5.513 5.819 -13.828 1.00 70.69 101 GLY A O 1
ATOM 787 N N . PRO A 1 102 ? -6.075 6.483 -15.899 1.00 59.09 102 PRO A N 1
ATOM 788 C CA . PRO A 1 102 ? -7.359 7.017 -15.482 1.00 59.09 102 PRO A CA 1
ATOM 789 C C . PRO A 1 102 ? -8.304 5.870 -15.107 1.00 59.09 102 PRO A C 1
ATOM 791 O O . PRO A 1 102 ? -8.611 5.026 -15.947 1.00 59.09 102 PRO A O 1
ATOM 794 N N . ILE A 1 103 ? -8.793 5.899 -13.863 1.00 60.81 103 ILE A N 1
ATOM 795 C CA . ILE A 1 103 ? -9.922 5.092 -13.376 1.00 60.81 103 ILE A CA 1
ATOM 796 C C . ILE A 1 103 ? -9.655 3.583 -13.514 1.00 60.81 103 ILE A C 1
ATOM 798 O O . ILE A 1 103 ? -10.381 2.862 -14.199 1.00 60.81 103 ILE A O 1
ATOM 802 N N . LEU A 1 104 ? -8.591 3.098 -12.871 1.00 65.94 104 LEU A N 1
ATOM 803 C CA . LEU A 1 104 ? -8.354 1.665 -12.706 1.00 65.94 104 LEU A CA 1
ATOM 804 C C . LEU A 1 104 ? -8.564 1.292 -11.235 1.00 65.94 104 LEU A C 1
ATOM 806 O O . LEU A 1 104 ? -8.104 2.027 -10.365 1.00 65.94 104 LEU A O 1
ATOM 810 N N . PRO A 1 105 ? -9.306 0.210 -10.947 1.00 68.69 105 PRO A N 1
ATOM 811 C CA . PRO A 1 105 ? -9.512 -0.236 -9.581 1.00 68.69 105 PRO A CA 1
ATOM 812 C C . PRO A 1 105 ? -8.202 -0.768 -9.005 1.00 68.69 105 PRO A C 1
ATOM 814 O O . PR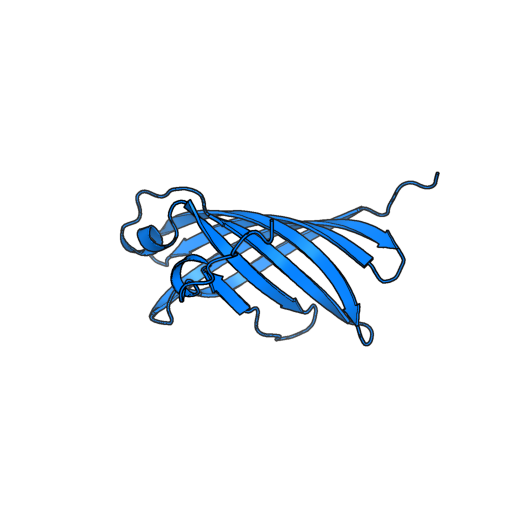O A 1 105 ? -7.556 -1.635 -9.601 1.00 68.69 105 PRO A O 1
ATOM 817 N N . ASP A 1 106 ? -7.868 -0.272 -7.822 1.00 78.88 106 ASP A N 1
ATOM 818 C CA . ASP A 1 106 ? -6.831 -0.842 -6.983 1.00 78.88 106 ASP A CA 1
ATOM 819 C C . ASP A 1 106 ? -7.461 -1.919 -6.109 1.00 78.88 106 ASP A C 1
ATOM 821 O O . ASP A 1 106 ? -8.490 -1.712 -5.463 1.00 78.88 106 ASP A O 1
ATOM 825 N N . TYR A 1 107 ? -6.853 -3.100 -6.124 1.00 82.69 107 TYR A N 1
ATOM 826 C CA . TYR A 1 107 ? -7.316 -4.229 -5.336 1.00 82.69 107 TYR A CA 1
ATOM 827 C C . TYR A 1 107 ? -6.342 -4.492 -4.204 1.00 82.69 107 TYR A C 1
ATOM 829 O O . TYR A 1 107 ? -5.125 -4.488 -4.405 1.00 82.69 107 TYR A O 1
ATOM 837 N N . MET A 1 108 ? -6.895 -4.762 -3.027 1.00 86.94 108 MET A N 1
ATOM 838 C CA . MET A 1 108 ? -6.141 -5.107 -1.838 1.00 86.94 108 MET A CA 1
ATOM 839 C C . MET A 1 108 ? -6.811 -6.278 -1.124 1.00 86.94 108 MET A C 1
ATOM 841 O O . MET A 1 108 ? -8.031 -6.313 -0.972 1.00 86.94 108 MET A O 1
ATOM 845 N N . TRP A 1 109 ? -5.999 -7.237 -0.696 1.00 87.94 109 TRP A N 1
ATOM 846 C CA . TRP A 1 109 ? -6.427 -8.491 -0.090 1.00 87.94 109 TRP A CA 1
ATOM 847 C C . TRP A 1 109 ? -5.668 -8.718 1.213 1.00 87.94 109 TRP A C 1
ATOM 849 O O . TRP A 1 109 ? -4.443 -8.811 1.184 1.00 87.94 109 TRP A O 1
ATOM 859 N N . LEU A 1 110 ? -6.374 -8.820 2.343 1.00 88.12 110 LEU A N 1
ATOM 860 C CA . LEU A 1 110 ? -5.763 -9.118 3.644 1.00 88.12 110 LEU A CA 1
ATOM 861 C C . LEU A 1 110 ? -5.343 -10.586 3.713 1.00 88.12 110 LEU A C 1
ATOM 863 O O . LEU A 1 110 ? -6.179 -11.469 3.551 1.00 88.12 110 LEU A O 1
ATOM 867 N N . LEU A 1 111 ? -4.067 -10.849 3.990 1.00 83.56 111 LEU A N 1
ATOM 868 C CA . LEU A 1 111 ? -3.474 -12.186 3.944 1.00 83.56 111 LEU A CA 1
ATOM 869 C C . LEU A 1 111 ? -4.126 -13.169 4.930 1.00 83.56 111 LEU A C 1
ATOM 871 O O . LEU A 1 111 ? -4.288 -14.340 4.601 1.00 83.56 111 LEU A O 1
ATOM 875 N N . GLU A 1 112 ? -4.551 -12.704 6.106 1.00 69.81 112 GLU A N 1
ATOM 876 C CA . GLU A 1 112 ? -5.193 -13.549 7.126 1.00 69.81 112 GLU A CA 1
ATOM 877 C C . GLU A 1 112 ? -6.555 -14.107 6.681 1.00 69.81 112 GLU A C 1
ATOM 879 O O . GLU A 1 112 ? -6.962 -15.169 7.140 1.00 69.81 112 GLU A O 1
ATOM 884 N N . LEU A 1 113 ? -7.225 -13.454 5.723 1.00 58.38 113 LEU A N 1
ATOM 885 C CA . LEU A 1 113 ? -8.481 -13.933 5.134 1.00 58.38 113 LEU A CA 1
ATOM 886 C C . LEU A 1 113 ? -8.267 -14.941 3.985 1.00 58.38 113 LEU A C 1
ATOM 888 O O . LEU A 1 113 ? -9.241 -15.486 3.474 1.00 58.38 113 LEU A O 1
ATOM 892 N N . PHE A 1 114 ? -7.014 -15.206 3.586 1.00 51.56 114 PHE A N 1
ATOM 893 C CA . PHE A 1 114 ? -6.641 -16.172 2.538 1.00 51.56 114 PHE A CA 1
ATOM 894 C C . PHE A 1 114 ? -5.987 -17.449 3.075 1.00 51.56 114 PHE A C 1
ATOM 896 O O . PHE A 1 114 ? -5.602 -18.309 2.282 1.00 51.56 114 PHE A O 1
ATOM 903 N N . ILE A 1 115 ? -5.863 -17.608 4.396 1.00 48.84 115 ILE A N 1
ATOM 904 C CA . ILE A 1 115 ? -5.363 -18.856 4.979 1.00 48.84 115 ILE A CA 1
ATOM 905 C C . ILE A 1 115 ? -6.507 -19.885 5.010 1.00 48.84 115 ILE A C 1
ATOM 907 O O . ILE A 1 115 ? -7.055 -20.200 6.061 1.00 48.84 115 ILE A O 1
ATOM 911 N N . GLU A 1 116 ? -6.856 -20.437 3.847 1.00 43.53 116 GLU A N 1
ATOM 912 C CA . GLU A 1 116 ? -7.134 -21.874 3.798 1.00 43.53 116 GLU A CA 1
ATOM 913 C C . GLU A 1 116 ? -5.775 -22.583 3.852 1.00 43.53 116 GLU A C 1
ATOM 915 O O . GLU A 1 116 ? -4.840 -22.224 3.131 1.00 43.53 116 GLU A O 1
ATOM 920 N N . GLU A 1 117 ? -5.637 -23.529 4.781 1.00 44.50 117 GLU A N 1
ATOM 921 C CA . GLU A 1 117 ? -4.394 -24.223 5.123 1.00 44.50 117 GLU A CA 1
ATOM 922 C C . GLU A 1 117 ? -3.519 -24.562 3.903 1.00 44.50 117 GLU A C 1
ATOM 924 O O . GLU A 1 117 ? -3.800 -25.486 3.144 1.00 44.50 117 GLU A O 1
ATOM 929 N N . THR A 1 118 ? -2.384 -23.875 3.753 1.00 43.34 118 THR A N 1
ATOM 930 C CA . THR A 1 118 ? -1.274 -24.391 2.945 1.00 43.34 118 THR A CA 1
ATOM 931 C C . THR A 1 118 ? -0.184 -24.879 3.889 1.00 43.34 118 THR A C 1
ATOM 933 O O . THR A 1 118 ? 0.688 -24.126 4.322 1.00 43.34 118 THR A O 1
ATOM 936 N N . ILE A 1 119 ? -0.250 -26.167 4.232 1.00 45.00 119 ILE A N 1
ATOM 937 C CA . ILE A 1 119 ? 0.824 -26.883 4.922 1.00 45.00 119 ILE A CA 1
ATOM 938 C C . ILE A 1 119 ? 1.966 -27.070 3.915 1.00 45.00 119 ILE A C 1
ATOM 940 O O . ILE A 1 119 ? 1.894 -27.928 3.036 1.00 45.00 119 ILE A O 1
ATOM 944 N N . PHE A 1 120 ? 3.050 -26.299 4.032 1.00 44.56 120 PHE A N 1
ATOM 945 C CA . PHE A 1 120 ? 4.300 -26.655 3.359 1.00 44.56 120 PHE A CA 1
ATOM 946 C C . PHE A 1 120 ? 4.932 -27.840 4.097 1.00 44.56 120 PHE A C 1
ATOM 948 O O . PHE A 1 120 ? 5.634 -27.678 5.094 1.00 44.56 120 PHE A O 1
ATOM 955 N N . GLY A 1 121 ? 4.672 -29.053 3.609 1.00 39.84 121 GLY A N 1
ATOM 956 C CA . GLY A 1 121 ? 5.453 -30.227 3.979 1.00 39.84 121 GLY A CA 1
ATOM 957 C C . GLY A 1 121 ? 6.878 -30.068 3.453 1.00 39.84 121 GLY A C 1
ATOM 958 O O . GLY A 1 121 ? 7.097 -30.054 2.244 1.00 39.84 121 GLY A O 1
ATOM 959 N N . ALA A 1 122 ? 7.851 -29.932 4.353 1.00 40.72 122 ALA A N 1
ATOM 960 C CA . ALA A 1 122 ? 9.257 -30.031 3.989 1.00 40.72 122 ALA A CA 1
ATOM 961 C C . ALA A 1 122 ? 9.525 -31.448 3.454 1.00 40.72 122 ALA A C 1
ATOM 963 O O . ALA A 1 122 ? 9.380 -32.429 4.186 1.00 40.72 122 ALA A O 1
ATOM 964 N N . LEU A 1 123 ? 9.906 -31.561 2.181 1.00 41.00 123 LEU A N 1
ATOM 965 C CA . LEU A 1 123 ? 10.506 -32.787 1.665 1.00 41.00 123 LEU A CA 1
ATOM 966 C C . LEU A 1 123 ? 11.871 -32.950 2.351 1.00 41.00 123 LEU A C 1
ATOM 968 O O . LEU A 1 123 ? 12.730 -32.074 2.233 1.00 41.00 123 LEU A O 1
ATOM 972 N N . LYS A 1 124 ? 12.016 -34.034 3.121 1.00 45.12 124 LYS A N 1
ATOM 973 C CA . LYS A 1 124 ? 13.311 -34.539 3.596 1.00 45.12 124 LYS A CA 1
ATOM 974 C C . LYS A 1 124 ? 14.105 -35.137 2.444 1.00 45.12 124 LYS A C 1
ATOM 976 O O . LYS A 1 124 ? 13.465 -35.773 1.577 1.00 45.12 124 LYS A O 1
#

Foldseek 3Di:
DDAFDKDKDWDWDWDDDVNHFIKIKTKMWIWTDPDPFKIKIKMKIWIAGPVGFIWIKIKIWIWGQDPNKTKIWMKMFIDDGPDPVCRVRHRWIWIWIDIDDPDDDIDIDTVVVVPPDDDPDDDD

Secondary structure (DSSP, 8-state):
-PPPEEEEEEEEEEEEETTTEEEEEEEEEEEEEEETTEEEEEEEEEEEETTS-EEEEEEEEEEEEETTEEEEEEEEEE---S-TTTGGGTT-EEEEEEE-STT---EEEEGGGG-S--------